Protein AF-A0A521VHA2-F1 (afdb_monomer_lite)

Sequence (120 aa):
MRRHTPRRAPLVAPHPVSRILVINDEPLVLREIVKGLNAAARSLDNPNGIGFAGVTTAKDALAAIESDGDIQCVLVDDKLYSLPARSRRNGAHGEGRRSPRLQMSALELVQRITRFRPEL

Structure (mmCIF, N/CA/C/O backbone):
data_AF-A0A521VHA2-F1
#
_entry.id   AF-A0A521VHA2-F1
#
loop_
_atom_site.group_PDB
_atom_site.id
_atom_site.type_symbol
_atom_site.label_atom_id
_atom_site.label_alt_id
_atom_site.label_comp_id
_atom_site.label_asym_id
_atom_site.label_entity_id
_atom_site.label_seq_id
_atom_site.pdbx_PDB_ins_code
_atom_site.Cartn_x
_atom_site.Cartn_y
_atom_site.Cartn_z
_atom_site.occupancy
_atom_site.B_iso_or_equiv
_atom_site.auth_seq_id
_atom_site.auth_comp_id
_atom_site.auth_asym_id
_atom_site.auth_atom_id
_atom_site.pdbx_PDB_model_num
ATOM 1 N N . MET A 1 1 ? 15.321 -22.901 -54.286 1.00 44.41 1 MET A N 1
ATOM 2 C CA . MET A 1 1 ? 14.267 -22.776 -53.252 1.00 44.41 1 MET A CA 1
ATOM 3 C C . MET A 1 1 ? 14.918 -22.501 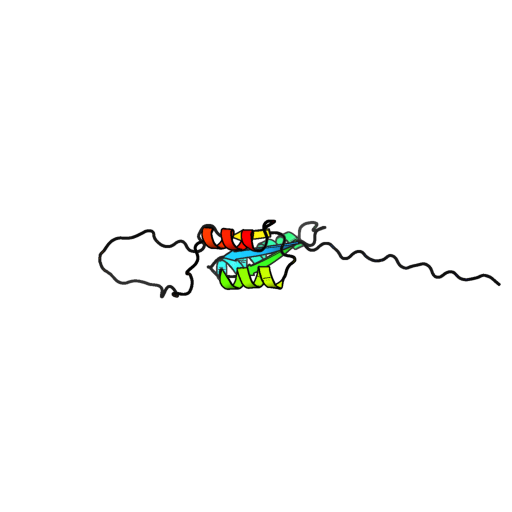-51.897 1.00 44.41 1 MET A C 1
ATOM 5 O O . MET A 1 1 ? 15.445 -23.426 -51.297 1.00 44.41 1 MET A O 1
ATOM 9 N N . ARG A 1 2 ? 14.968 -21.243 -51.433 1.00 49.53 2 ARG A N 1
ATOM 10 C CA . ARG A 1 2 ? 15.485 -20.900 -50.093 1.00 49.53 2 ARG A CA 1
ATOM 11 C C . ARG A 1 2 ? 14.295 -20.752 -49.145 1.00 49.53 2 ARG A C 1
ATOM 13 O O . ARG A 1 2 ? 13.451 -19.893 -49.369 1.00 49.53 2 ARG A O 1
ATOM 20 N N . ARG A 1 3 ? 14.193 -21.628 -48.141 1.00 54.91 3 ARG A N 1
ATOM 21 C CA . ARG A 1 3 ? 13.146 -21.548 -47.114 1.00 54.91 3 ARG A CA 1
ATOM 22 C C . ARG A 1 3 ? 13.466 -20.366 -46.203 1.00 54.91 3 ARG A C 1
ATOM 24 O O . ARG A 1 3 ? 14.485 -20.373 -45.521 1.00 54.91 3 ARG A O 1
ATOM 31 N N . HIS A 1 4 ? 12.616 -19.347 -46.245 1.00 53.25 4 HIS A N 1
ATOM 32 C CA . HIS A 1 4 ? 12.662 -18.207 -45.341 1.00 53.25 4 HIS A CA 1
ATOM 33 C C . HIS A 1 4 ? 12.125 -18.671 -43.981 1.00 53.25 4 HIS A C 1
ATOM 35 O O . HIS A 1 4 ? 10.927 -18.896 -43.828 1.00 53.25 4 HIS A O 1
ATOM 41 N N . THR A 1 5 ? 12.997 -18.878 -43.001 1.00 62.22 5 THR A N 1
ATOM 42 C CA . THR A 1 5 ? 12.582 -19.074 -41.608 1.00 62.22 5 THR A CA 1
ATOM 43 C C . THR A 1 5 ? 12.228 -17.705 -41.018 1.00 62.22 5 THR A C 1
ATOM 45 O O . THR A 1 5 ? 13.068 -16.802 -41.063 1.00 62.22 5 THR A O 1
ATOM 48 N N . PRO A 1 6 ? 11.013 -17.492 -40.482 1.00 61.66 6 PRO A N 1
ATOM 49 C CA . PRO A 1 6 ? 10.683 -16.237 -39.823 1.00 61.66 6 PRO A CA 1
ATOM 50 C C . PRO A 1 6 ? 11.459 -16.135 -38.504 1.00 61.66 6 PRO A C 1
ATOM 52 O O . PRO A 1 6 ? 11.439 -17.041 -37.669 1.00 61.66 6 PRO A O 1
ATOM 55 N N . ARG A 1 7 ? 12.175 -15.022 -38.332 1.00 61.22 7 ARG A N 1
ATOM 56 C CA . ARG A 1 7 ? 12.911 -14.681 -37.112 1.00 61.22 7 ARG A CA 1
ATOM 57 C C . ARG A 1 7 ? 11.883 -14.482 -35.992 1.00 61.22 7 ARG A C 1
ATOM 59 O O . ARG A 1 7 ? 11.092 -13.547 -36.060 1.00 61.22 7 ARG A O 1
ATOM 66 N N . ARG A 1 8 ? 11.855 -15.379 -34.996 1.00 59.66 8 ARG A N 1
ATOM 67 C CA . ARG A 1 8 ? 11.017 -15.224 -33.794 1.00 59.66 8 ARG A CA 1
ATOM 68 C C . ARG A 1 8 ? 11.336 -13.868 -33.160 1.00 59.66 8 ARG A C 1
ATOM 70 O O . ARG A 1 8 ? 12.484 -13.625 -32.793 1.00 59.66 8 ARG A O 1
ATOM 77 N N . ALA A 1 9 ? 10.335 -12.994 -33.076 1.00 65.06 9 ALA A N 1
ATOM 78 C CA . ALA A 1 9 ? 10.442 -11.762 -32.308 1.00 65.06 9 ALA A CA 1
ATOM 79 C C . ALA A 1 9 ? 10.743 -12.117 -30.838 1.00 65.06 9 ALA A C 1
ATOM 81 O O . ALA A 1 9 ? 10.199 -13.111 -30.343 1.00 65.06 9 ALA A O 1
ATOM 82 N N . PRO A 1 10 ? 11.617 -11.367 -30.145 1.00 61.94 10 PRO A N 1
ATOM 83 C CA . PRO A 1 10 ? 11.849 -11.594 -28.728 1.00 61.94 10 PRO A CA 1
ATOM 84 C C . PRO A 1 10 ? 10.537 -11.377 -27.969 1.00 61.94 10 PRO A C 1
ATOM 86 O O . PRO A 1 10 ? 9.858 -10.369 -28.163 1.00 61.94 10 PRO A O 1
ATOM 89 N N . LEU A 1 11 ? 10.172 -12.341 -27.123 1.00 61.19 11 LEU A N 1
ATOM 90 C CA . LEU A 1 11 ? 9.117 -12.160 -26.133 1.00 61.19 11 LEU A CA 1
ATOM 91 C C . LEU A 1 11 ? 9.619 -11.081 -25.170 1.00 61.19 11 LEU A C 1
ATOM 93 O O . LEU A 1 11 ? 10.544 -11.330 -24.401 1.00 61.19 11 LEU A O 1
ATOM 97 N N . VAL A 1 12 ? 9.073 -9.869 -25.266 1.00 63.00 12 VAL A N 1
ATOM 98 C CA . VAL A 1 12 ? 9.327 -8.819 -24.276 1.00 63.00 12 VAL A CA 1
ATOM 99 C C . VAL A 1 12 ? 8.764 -9.344 -22.961 1.00 63.00 12 VAL A C 1
ATOM 101 O O . VAL A 1 12 ? 7.549 -9.485 -22.826 1.00 63.00 12 VAL A O 1
ATOM 104 N N . ALA A 1 13 ? 9.642 -9.722 -22.030 1.00 62.88 13 ALA A N 1
ATOM 105 C CA . ALA A 1 13 ? 9.214 -10.088 -20.690 1.00 62.88 13 ALA A CA 1
ATOM 106 C C . ALA A 1 13 ? 8.472 -8.881 -20.090 1.00 62.88 13 ALA A C 1
ATOM 108 O O . ALA A 1 13 ? 8.950 -7.752 -20.248 1.00 62.88 13 ALA A O 1
ATOM 109 N N . PRO A 1 14 ? 7.298 -9.077 -19.465 1.00 66.81 14 PRO A N 1
ATOM 110 C CA . PRO A 1 14 ? 6.611 -7.983 -18.801 1.00 66.81 14 PRO A CA 1
ATOM 111 C C . PRO A 1 14 ? 7.563 -7.372 -17.775 1.00 66.81 14 PRO A C 1
ATOM 113 O O . PRO A 1 14 ? 8.234 -8.095 -17.036 1.00 66.81 14 PRO A O 1
ATOM 116 N N . HIS A 1 15 ? 7.657 -6.042 -17.774 1.00 70.00 15 HIS A N 1
ATOM 117 C CA . HIS A 1 15 ? 8.444 -5.346 -16.767 1.00 70.00 15 HIS A CA 1
ATOM 118 C C . HIS A 1 15 ? 7.900 -5.743 -15.390 1.00 70.00 15 HIS A C 1
ATOM 120 O O . HIS A 1 15 ? 6.676 -5.746 -15.218 1.00 70.00 15 HIS A O 1
ATOM 126 N N . PRO A 1 16 ? 8.765 -6.114 -14.433 1.00 78.25 16 PRO A N 1
ATOM 127 C CA . PRO A 1 16 ? 8.311 -6.388 -13.082 1.00 78.25 16 PRO A CA 1
ATOM 128 C C . PRO A 1 16 ? 7.611 -5.143 -12.530 1.00 78.25 16 PRO A C 1
ATOM 130 O O . PRO A 1 16 ? 8.020 -4.015 -12.805 1.00 78.25 16 PRO A O 1
ATOM 133 N N . VAL A 1 17 ? 6.518 -5.363 -11.800 1.00 82.38 17 VAL A N 1
ATOM 134 C CA . VAL A 1 17 ? 5.740 -4.305 -11.153 1.00 82.38 17 VAL A CA 1
ATOM 135 C C . VAL A 1 17 ? 5.653 -4.642 -9.677 1.00 82.38 17 VAL A C 1
ATOM 137 O O . VAL A 1 17 ? 5.094 -5.672 -9.309 1.00 82.38 17 VAL A O 1
ATOM 140 N N . SER A 1 18 ? 6.198 -3.769 -8.837 1.00 87.69 18 SER A N 1
ATOM 141 C CA . SER A 1 18 ? 6.082 -3.853 -7.385 1.00 87.69 18 SER A CA 1
ATOM 142 C C . SER A 1 18 ? 5.052 -2.840 -6.879 1.00 87.69 18 SER A C 1
ATOM 144 O O . SER A 1 18 ? 5.318 -1.642 -6.816 1.00 87.69 18 SER A O 1
ATOM 146 N N . ARG A 1 19 ? 3.860 -3.301 -6.512 1.00 90.94 19 ARG A N 1
ATOM 147 C CA . ARG A 1 19 ? 2.802 -2.503 -5.893 1.00 90.94 19 ARG A CA 1
ATOM 148 C C . ARG A 1 19 ? 2.947 -2.496 -4.378 1.00 90.94 19 ARG A C 1
ATOM 150 O O . ARG A 1 19 ? 2.933 -3.535 -3.717 1.00 90.94 19 ARG A O 1
ATOM 157 N N . ILE A 1 20 ? 3.037 -1.292 -3.832 1.00 93.25 20 ILE A N 1
ATOM 158 C CA . ILE A 1 20 ? 3.098 -1.036 -2.397 1.00 93.25 20 ILE A CA 1
ATOM 159 C C . ILE A 1 20 ? 1.821 -0.306 -1.985 1.00 93.25 20 ILE A C 1
ATOM 161 O O . ILE A 1 20 ? 1.466 0.729 -2.557 1.00 93.25 20 ILE A O 1
ATOM 165 N N . LEU A 1 21 ? 1.123 -0.841 -0.988 1.00 93.69 21 LEU A N 1
ATOM 166 C CA . LEU A 1 21 ? -0.098 -0.249 -0.449 1.00 93.69 21 LEU A C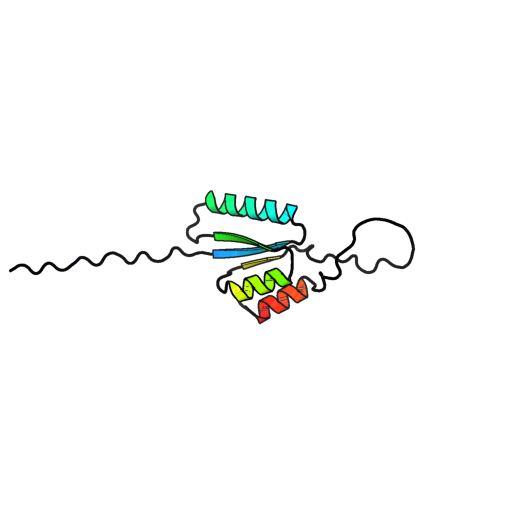A 1
ATOM 167 C C . LEU A 1 21 ? 0.223 0.596 0.784 1.00 93.69 21 LEU A C 1
ATOM 169 O O . LEU A 1 21 ? 0.875 0.116 1.701 1.00 93.69 21 LEU A O 1
ATOM 173 N N . VAL A 1 22 ? -0.258 1.835 0.833 1.00 93.12 22 VAL A N 1
ATOM 174 C CA . VAL A 1 22 ? -0.087 2.760 1.960 1.00 93.12 22 VAL A CA 1
ATOM 175 C C . VAL A 1 22 ? -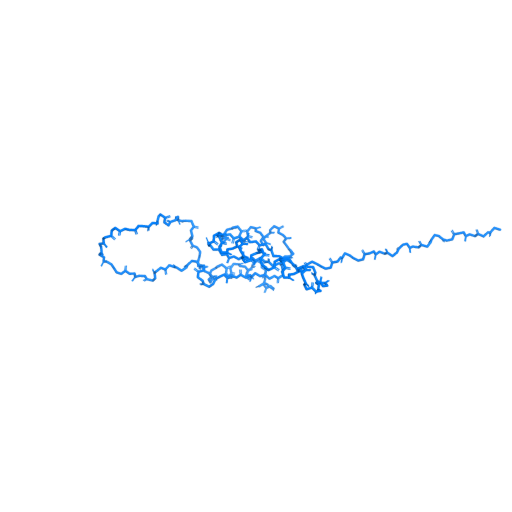1.425 2.951 2.665 1.00 93.12 22 VAL A C 1
ATOM 177 O O . VAL A 1 22 ? -2.413 3.321 2.030 1.00 93.12 22 VAL A O 1
ATOM 180 N N . ILE A 1 23 ? -1.453 2.724 3.975 1.00 90.44 23 ILE A N 1
ATOM 181 C CA . ILE A 1 23 ? -2.645 2.826 4.817 1.00 90.44 23 ILE A CA 1
ATOM 182 C C . ILE A 1 23 ? -2.463 3.980 5.800 1.00 90.44 23 ILE A C 1
ATOM 184 O O . ILE A 1 23 ? -1.614 3.917 6.689 1.00 90.44 23 ILE A O 1
ATOM 188 N N . ASN A 1 24 ? -3.273 5.026 5.643 1.00 88.56 24 ASN A N 1
ATOM 189 C CA . ASN A 1 24 ? -3.274 6.197 6.519 1.00 88.56 24 ASN A CA 1
ATOM 190 C C . ASN A 1 24 ? -4.686 6.805 6.565 1.00 88.56 24 ASN A C 1
ATOM 192 O O . ASN A 1 24 ? -5.285 7.032 5.515 1.00 88.56 24 ASN A O 1
ATOM 196 N N . ASP A 1 25 ? -5.231 7.052 7.756 1.00 84.50 25 ASP A N 1
ATOM 197 C CA . ASP A 1 25 ? -6.598 7.554 7.950 1.00 84.50 25 ASP A CA 1
ATOM 198 C C . ASP A 1 25 ? -6.750 9.064 7.702 1.00 84.50 25 ASP A C 1
ATOM 200 O O . ASP A 1 25 ? -7.874 9.550 7.538 1.00 84.50 25 ASP A O 1
ATOM 204 N N . GLU A 1 26 ? -5.646 9.803 7.584 1.00 87.88 26 GLU A N 1
ATOM 205 C CA . GLU A 1 26 ? -5.618 11.212 7.206 1.00 87.88 26 GLU A CA 1
ATOM 206 C C . GLU A 1 26 ? -5.503 11.380 5.673 1.00 87.88 26 GLU A C 1
ATOM 208 O O . GLU A 1 26 ? -4.424 11.241 5.087 1.00 87.88 26 GLU A O 1
ATOM 213 N N . PRO A 1 27 ? -6.588 11.756 4.965 1.00 86.56 27 PRO A N 1
ATOM 214 C CA . PRO A 1 27 ? -6.621 11.733 3.499 1.00 86.56 27 PRO A CA 1
ATOM 215 C C . PRO A 1 27 ? -5.663 12.735 2.839 1.00 86.56 27 PRO A C 1
ATOM 217 O O . PRO A 1 27 ? -5.169 12.484 1.739 1.00 86.56 27 PRO A O 1
ATOM 220 N N . LEU A 1 28 ? -5.398 13.876 3.485 1.00 90.75 28 LEU A N 1
ATOM 221 C CA . LEU A 1 28 ? -4.456 14.877 2.972 1.00 90.75 28 LEU A CA 1
ATOM 222 C C . LEU A 1 28 ? -3.011 14.386 3.083 1.00 90.75 28 LEU A C 1
ATOM 224 O O . LEU A 1 28 ? -2.251 14.509 2.123 1.00 90.75 28 LEU A O 1
ATOM 228 N N . VAL A 1 29 ? -2.662 13.780 4.219 1.00 89.25 29 VAL A N 1
ATOM 229 C CA . VAL A 1 29 ? -1.340 13.190 4.456 1.00 89.25 29 VAL A CA 1
ATOM 230 C C . VAL A 1 29 ? -1.108 12.036 3.487 1.00 89.25 29 VAL A C 1
ATOM 232 O O . VAL A 1 29 ? -0.107 12.028 2.772 1.00 89.25 29 VAL A O 1
ATOM 235 N N . LEU A 1 30 ? -2.077 11.124 3.368 1.00 91.50 30 LEU A N 1
ATOM 236 C CA . LEU A 1 30 ? -2.028 10.013 2.420 1.00 91.50 30 LEU A CA 1
ATOM 237 C C . LEU A 1 30 ? -1.780 10.495 0.986 1.00 91.50 30 LEU A C 1
ATOM 239 O O . LEU A 1 30 ? -0.940 9.940 0.277 1.00 91.50 30 LEU A O 1
ATOM 243 N N . ARG A 1 31 ? -2.492 11.543 0.553 1.00 92.88 31 ARG A N 1
ATOM 244 C CA . ARG A 1 31 ? -2.349 12.102 -0.794 1.00 92.88 31 ARG A CA 1
ATOM 245 C C . ARG A 1 31 ? -0.939 12.628 -1.049 1.00 92.88 31 ARG A C 1
ATOM 247 O O . ARG A 1 31 ? -0.380 12.336 -2.106 1.00 92.88 31 ARG A O 1
ATOM 254 N N . GLU A 1 32 ? -0.374 13.393 -0.119 1.00 94.62 32 GLU A N 1
ATOM 255 C CA . GLU A 1 32 ? 0.976 13.944 -0.279 1.00 94.62 32 GLU A CA 1
ATOM 256 C C . GLU A 1 32 ? 2.048 12.849 -0.221 1.00 94.62 32 GLU A C 1
ATOM 258 O O . GLU A 1 32 ? 2.960 12.855 -1.050 1.00 94.62 32 GLU A O 1
ATOM 263 N N . ILE A 1 33 ? 1.891 11.850 0.656 1.00 93.06 33 ILE A N 1
ATOM 264 C CA . ILE A 1 33 ? 2.776 10.679 0.719 1.00 93.06 33 ILE A CA 1
ATOM 265 C C . ILE A 1 33 ? 2.757 9.922 -0.612 1.00 93.06 33 ILE A C 1
ATOM 267 O O . ILE A 1 33 ? 3.801 9.740 -1.234 1.00 93.06 33 ILE A O 1
ATOM 271 N N . VAL A 1 34 ? 1.580 9.521 -1.098 1.00 94.94 34 VAL A N 1
ATOM 272 C CA . VAL A 1 34 ? 1.451 8.746 -2.344 1.00 94.94 34 VAL A CA 1
ATOM 273 C C . VAL A 1 34 ? 1.989 9.532 -3.538 1.00 94.94 34 VAL A C 1
ATOM 275 O O . VAL A 1 34 ? 2.651 8.966 -4.410 1.00 94.94 34 VAL A O 1
ATOM 278 N N . LYS A 1 35 ? 1.740 10.843 -3.590 1.00 94.88 35 LYS A N 1
ATOM 279 C CA . LYS A 1 35 ? 2.259 11.712 -4.650 1.00 94.88 35 LYS A CA 1
ATOM 280 C C . LYS A 1 35 ? 3.784 11.810 -4.600 1.00 94.88 35 LYS A C 1
ATOM 282 O O . LYS A 1 35 ? 4.422 11.651 -5.638 1.00 94.88 35 LYS A O 1
ATOM 287 N N . GLY A 1 36 ? 4.358 12.051 -3.422 1.00 94.88 36 GLY A N 1
ATOM 288 C CA . GLY A 1 36 ? 5.804 12.148 -3.225 1.00 94.88 36 GLY A CA 1
ATOM 289 C C . GLY A 1 36 ? 6.522 10.840 -3.548 1.00 94.88 36 GLY A C 1
ATOM 290 O O . GLY A 1 36 ? 7.493 10.844 -4.303 1.00 94.88 36 GLY A O 1
ATOM 291 N N . LEU A 1 37 ? 5.999 9.712 -3.064 1.00 94.31 37 LEU A N 1
ATOM 292 C CA . LEU A 1 37 ? 6.565 8.385 -3.308 1.00 94.31 37 LEU A CA 1
ATOM 293 C C . LEU A 1 37 ? 6.500 7.992 -4.787 1.00 94.31 37 LEU A C 1
ATOM 295 O O . LEU A 1 37 ? 7.496 7.538 -5.344 1.00 94.31 37 LEU A O 1
ATOM 299 N N . ASN A 1 38 ? 5.374 8.233 -5.464 1.00 93.62 38 ASN A N 1
ATOM 300 C CA . ASN A 1 38 ? 5.276 7.973 -6.902 1.00 93.62 38 ASN A CA 1
ATOM 301 C C . ASN A 1 38 ? 6.153 8.921 -7.735 1.00 93.62 38 ASN A C 1
ATOM 303 O O . ASN A 1 38 ? 6.658 8.518 -8.780 1.00 93.62 38 ASN A O 1
ATOM 307 N N . ALA A 1 39 ? 6.353 10.169 -7.302 1.00 94.06 39 ALA A N 1
ATOM 308 C CA . ALA A 1 39 ? 7.302 11.070 -7.952 1.00 94.06 39 ALA A CA 1
ATOM 309 C C . ALA A 1 39 ? 8.742 10.560 -7.792 1.00 94.06 39 ALA A C 1
ATOM 311 O O . ALA A 1 39 ? 9.472 10.489 -8.775 1.00 94.06 39 ALA A O 1
ATOM 312 N N . ALA A 1 40 ? 9.126 10.125 -6.589 1.00 91.19 40 ALA A N 1
ATOM 313 C CA . ALA A 1 40 ? 10.435 9.529 -6.335 1.00 91.19 40 ALA A CA 1
ATOM 314 C C . ALA A 1 40 ? 10.653 8.249 -7.159 1.00 91.19 40 ALA A C 1
ATOM 316 O O . ALA A 1 40 ? 11.688 8.109 -7.802 1.00 91.19 40 ALA A O 1
ATOM 317 N N . ALA A 1 41 ? 9.652 7.369 -7.231 1.00 90.31 41 ALA A N 1
ATOM 318 C CA . ALA A 1 41 ? 9.701 6.145 -8.031 1.00 90.31 41 ALA A CA 1
ATOM 319 C C . ALA A 1 41 ? 9.811 6.391 -9.546 1.00 90.31 41 ALA A C 1
ATOM 321 O O . ALA A 1 41 ? 10.196 5.488 -10.281 1.00 90.31 41 ALA A O 1
ATOM 322 N N . ARG A 1 42 ? 9.459 7.590 -10.029 1.00 88.62 42 ARG A N 1
ATOM 323 C CA . ARG A 1 42 ? 9.671 8.004 -11.428 1.00 88.62 42 ARG A CA 1
ATOM 324 C C . ARG A 1 42 ? 11.024 8.672 -11.650 1.00 88.62 42 ARG A C 1
ATOM 326 O O . ARG A 1 42 ? 11.548 8.610 -12.754 1.00 88.62 42 ARG A O 1
ATOM 333 N N . SER A 1 43 ? 11.542 9.353 -10.632 1.00 87.81 43 SER A N 1
ATOM 334 C CA . SER A 1 43 ? 12.827 10.055 -10.693 1.00 87.81 43 SER A CA 1
ATOM 335 C C . SER A 1 43 ? 14.023 9.124 -10.492 1.00 87.81 43 SER A C 1
ATOM 337 O O . SER A 1 43 ? 15.121 9.440 -10.940 1.00 87.81 43 SER A O 1
ATOM 339 N N . LEU A 1 44 ? 13.827 8.006 -9.793 1.00 85.50 44 LEU A N 1
ATOM 340 C CA . LEU A 1 44 ? 14.832 6.965 -9.607 1.00 85.50 44 LEU A CA 1
ATOM 341 C C . LEU A 1 44 ? 14.776 5.961 -10.760 1.00 85.50 44 LEU A C 1
ATOM 343 O O . LEU A 1 44 ? 13.709 5.721 -11.326 1.00 85.50 44 LEU A O 1
ATOM 347 N N . ASP A 1 45 ? 15.917 5.344 -11.070 1.00 84.44 45 ASP A N 1
ATOM 348 C CA . ASP A 1 45 ? 15.932 4.168 -11.936 1.00 84.44 45 ASP A CA 1
ATOM 349 C C . ASP A 1 45 ? 15.107 3.068 -11.253 1.00 84.44 45 ASP A C 1
ATOM 351 O O . ASP A 1 45 ? 15.436 2.620 -10.152 1.00 84.44 45 ASP A O 1
ATOM 355 N N . ASN A 1 46 ? 13.972 2.720 -11.859 1.00 83.81 46 ASN A N 1
ATOM 356 C CA . ASN A 1 46 ? 12.936 1.888 -11.258 1.00 83.81 46 ASN A CA 1
ATOM 357 C C . ASN A 1 46 ? 12.797 0.574 -12.036 1.00 83.81 46 ASN A C 1
ATOM 359 O O . ASN A 1 46 ? 11.777 0.344 -12.696 1.00 83.81 46 ASN A O 1
ATOM 363 N N . PRO A 1 47 ? 13.816 -0.304 -11.971 1.00 84.25 47 PRO A N 1
ATOM 364 C CA . PRO A 1 47 ? 13.838 -1.542 -12.741 1.00 84.25 47 PRO A CA 1
ATOM 365 C C . PRO A 1 47 ? 12.698 -2.490 -12.355 1.00 84.25 47 PRO A C 1
ATOM 367 O O . PRO A 1 47 ? 12.320 -3.328 -13.165 1.00 84.25 47 PRO A O 1
ATOM 370 N N . ASN A 1 48 ? 12.142 -2.332 -11.146 1.00 82.44 48 ASN A N 1
ATOM 371 C CA . ASN A 1 48 ? 11.083 -3.16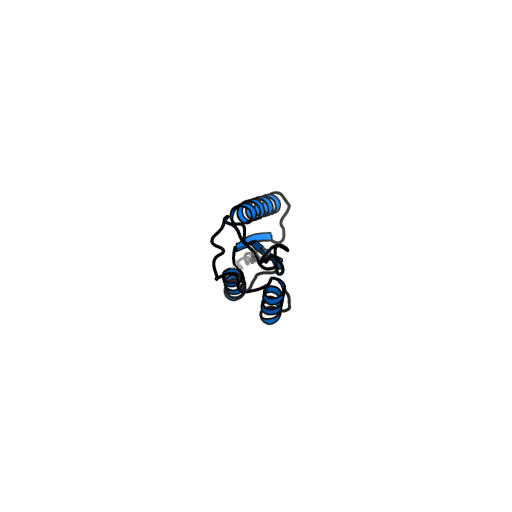7 -10.573 1.00 82.44 48 ASN A CA 1
ATOM 372 C C . ASN A 1 48 ? 9.675 -2.562 -10.696 1.00 82.44 48 ASN A C 1
ATOM 374 O O . ASN A 1 48 ? 8.734 -3.100 -10.115 1.00 82.44 48 ASN A O 1
ATOM 378 N N . GLY A 1 49 ? 9.519 -1.425 -11.382 1.00 86.69 49 GLY A N 1
ATOM 379 C CA . GLY A 1 49 ? 8.213 -0.794 -11.576 1.00 86.69 49 GLY A CA 1
ATOM 380 C C . GLY A 1 49 ? 7.477 -0.498 -10.265 1.00 86.69 49 GLY A C 1
ATOM 381 O O . GLY A 1 49 ? 6.270 -0.718 -10.179 1.00 86.69 49 GLY A O 1
ATOM 382 N N . ILE A 1 50 ? 8.201 -0.045 -9.236 1.00 90.81 50 ILE A N 1
ATOM 383 C CA . ILE A 1 50 ? 7.655 0.305 -7.923 1.00 90.81 50 ILE A CA 1
ATOM 384 C C . ILE A 1 50 ? 6.576 1.377 -8.088 1.00 90.81 50 ILE A C 1
ATOM 386 O O . ILE A 1 50 ? 6.830 2.435 -8.669 1.00 90.81 50 ILE A O 1
ATOM 390 N N . GLY A 1 51 ? 5.388 1.112 -7.554 1.00 91.38 51 GLY A N 1
ATOM 391 C CA . GLY A 1 51 ? 4.252 2.024 -7.551 1.00 91.38 51 GLY A CA 1
ATOM 392 C C . GLY A 1 51 ? 3.513 1.987 -6.220 1.00 91.38 51 GLY A C 1
ATOM 393 O O . GLY A 1 51 ? 3.437 0.949 -5.566 1.00 91.38 51 GLY A O 1
ATOM 394 N N . PHE A 1 52 ? 2.956 3.132 -5.830 1.00 93.94 52 PHE A N 1
ATOM 395 C CA . PHE A 1 52 ? 2.287 3.296 -4.542 1.00 93.94 52 PHE A CA 1
ATOM 396 C C . PHE A 1 52 ? 0.799 3.586 -4.728 1.00 93.94 52 PHE A C 1
ATOM 398 O O . PHE A 1 52 ? 0.433 4.504 -5.470 1.00 93.94 52 PHE A O 1
ATOM 405 N N . ALA A 1 53 ? -0.045 2.848 -4.010 1.00 93.56 53 ALA A N 1
ATOM 406 C CA . ALA A 1 53 ? -1.483 3.081 -3.900 1.00 93.56 53 ALA A CA 1
ATOM 407 C C . ALA A 1 53 ? -1.850 3.423 -2.452 1.00 93.56 53 ALA A C 1
ATOM 409 O O . ALA A 1 53 ? -1.228 2.916 -1.525 1.00 93.56 53 ALA A O 1
ATOM 410 N N . GLY A 1 54 ? -2.846 4.287 -2.249 1.00 92.06 54 GLY A N 1
ATOM 411 C CA . GLY A 1 54 ? -3.255 4.740 -0.920 1.00 92.06 54 GLY A CA 1
ATOM 412 C C . GLY A 1 54 ? -4.681 4.336 -0.568 1.00 92.06 54 GLY A C 1
ATOM 413 O O . GLY A 1 54 ? -5.580 4.491 -1.392 1.00 92.06 54 GLY A O 1
ATOM 414 N N . VAL A 1 55 ? -4.895 3.893 0.669 1.00 91.44 55 VAL A N 1
ATOM 415 C CA . VAL A 1 55 ? -6.214 3.599 1.250 1.00 91.44 55 VAL A CA 1
ATOM 416 C C . VAL A 1 55 ? -6.345 4.233 2.632 1.00 91.44 55 VAL A C 1
ATOM 418 O O . VAL A 1 55 ? -5.379 4.316 3.388 1.00 91.44 55 VAL A O 1
ATOM 421 N N . THR A 1 56 ? -7.554 4.680 2.973 1.00 87.44 56 THR A N 1
ATOM 422 C CA . THR A 1 56 ? -7.815 5.387 4.238 1.00 87.44 56 THR A CA 1
ATOM 423 C C . THR A 1 56 ? -8.415 4.513 5.329 1.00 87.44 56 THR A C 1
ATOM 425 O O . THR A 1 56 ? -8.515 4.937 6.478 1.00 87.44 56 THR A O 1
ATOM 428 N N . THR A 1 57 ? -8.835 3.290 5.001 1.00 83.25 57 THR A N 1
ATOM 429 C CA . THR A 1 57 ? -9.489 2.395 5.958 1.00 83.25 57 THR A CA 1
ATOM 430 C C . THR A 1 57 ? -8.934 0.978 5.882 1.00 83.25 57 THR A C 1
ATOM 432 O O . THR A 1 57 ? -8.512 0.509 4.827 1.00 83.25 57 THR A O 1
ATOM 435 N N . ALA A 1 58 ? -8.995 0.254 7.005 1.00 83.12 58 ALA A N 1
ATOM 436 C CA . ALA A 1 58 ? -8.629 -1.164 7.064 1.00 83.12 58 ALA A CA 1
ATOM 437 C C . ALA A 1 58 ? -9.504 -2.019 6.144 1.00 83.12 58 ALA A C 1
ATOM 439 O O . ALA A 1 58 ? -9.031 -3.001 5.584 1.00 83.12 58 ALA A O 1
ATOM 440 N N . LYS A 1 59 ? -10.783 -1.661 5.982 1.00 85.00 59 LYS A N 1
ATOM 441 C CA . LYS A 1 59 ? -11.692 -2.410 5.114 1.00 85.00 59 LYS A CA 1
ATOM 442 C C . LYS A 1 59 ? -11.262 -2.297 3.654 1.00 85.00 59 LYS A C 1
ATOM 444 O O . LYS A 1 59 ? -11.199 -3.314 2.971 1.00 85.00 59 LYS A O 1
ATOM 449 N N . ASP A 1 60 ? -10.943 -1.086 3.210 1.00 87.06 60 ASP A N 1
ATOM 450 C CA . ASP A 1 60 ? -10.485 -0.849 1.841 1.00 87.06 60 ASP A CA 1
ATOM 451 C C . ASP A 1 60 ? -9.111 -1.482 1.611 1.00 87.06 60 ASP A C 1
ATOM 453 O O . ASP A 1 60 ? -8.867 -2.034 0.546 1.00 87.06 60 ASP A O 1
ATOM 457 N N . ALA A 1 61 ? -8.245 -1.483 2.629 1.00 88.38 61 ALA A N 1
ATOM 458 C CA . ALA A 1 61 ? -6.962 -2.172 2.569 1.00 88.38 61 ALA A CA 1
ATOM 459 C C . ALA A 1 61 ? -7.113 -3.684 2.383 1.00 88.38 61 ALA A C 1
ATOM 461 O O . ALA A 1 61 ? -6.495 -4.255 1.491 1.00 88.38 61 ALA A O 1
ATOM 462 N N . LEU A 1 62 ? -7.957 -4.330 3.191 1.00 88.12 62 LEU A N 1
ATOM 463 C CA . LEU A 1 62 ? -8.214 -5.765 3.070 1.00 88.12 62 LEU A CA 1
ATOM 464 C C . LEU A 1 62 ? -8.832 -6.103 1.709 1.00 88.12 62 LEU A C 1
ATOM 466 O O . LEU A 1 62 ? -8.391 -7.052 1.071 1.00 88.12 62 LEU A O 1
ATOM 470 N N . ALA A 1 63 ? -9.782 -5.292 1.234 1.00 88.19 63 ALA A N 1
ATOM 471 C CA . ALA A 1 63 ? -10.374 -5.464 -0.091 1.00 88.19 63 ALA A CA 1
ATOM 472 C C . ALA A 1 63 ? -9.343 -5.283 -1.221 1.00 88.19 63 ALA A C 1
ATOM 474 O O . ALA A 1 63 ? -9.364 -6.031 -2.194 1.00 88.19 63 ALA A O 1
ATOM 475 N N . ALA A 1 64 ? -8.424 -4.321 -1.093 1.00 87.81 64 ALA A N 1
ATOM 476 C CA . ALA A 1 64 ? -7.352 -4.108 -2.061 1.00 87.81 64 ALA A CA 1
ATOM 477 C C . ALA A 1 64 ? -6.365 -5.285 -2.088 1.00 87.81 64 ALA A C 1
ATOM 479 O O . ALA A 1 64 ? -5.999 -5.745 -3.165 1.00 87.81 64 ALA A O 1
ATOM 480 N N . ILE A 1 65 ? -5.979 -5.807 -0.920 1.00 88.62 65 ILE A N 1
ATOM 481 C CA . ILE A 1 65 ? -5.084 -6.970 -0.799 1.00 88.62 65 ILE A CA 1
ATOM 482 C C . ILE A 1 65 ? -5.731 -8.228 -1.381 1.00 88.62 65 ILE A C 1
ATOM 484 O O . ILE A 1 65 ? -5.072 -8.980 -2.097 1.00 88.62 65 ILE A O 1
ATOM 488 N N . GLU A 1 66 ? -7.018 -8.438 -1.112 1.00 87.56 66 GLU A N 1
ATOM 489 C CA . GLU A 1 66 ? -7.777 -9.571 -1.642 1.00 87.56 66 GLU A CA 1
ATOM 490 C C . GLU A 1 66 ? -7.979 -9.473 -3.163 1.00 87.56 66 GLU A C 1
ATOM 492 O O . GLU A 1 66 ? -7.866 -10.479 -3.860 1.00 87.56 66 GLU A O 1
ATOM 497 N N . SER A 1 67 ? -8.245 -8.272 -3.691 1.00 85.62 67 SER A N 1
ATOM 498 C CA . SER A 1 67 ? -8.564 -8.071 -5.110 1.00 85.62 67 SER A CA 1
ATOM 499 C C . SER A 1 67 ? -7.351 -7.948 -6.032 1.00 85.62 67 SER A C 1
ATOM 501 O O . SER A 1 67 ? -7.466 -8.339 -7.192 1.00 85.62 67 SER A O 1
ATOM 503 N N . ASP A 1 68 ? -6.248 -7.332 -5.598 1.00 81.69 68 ASP A N 1
ATOM 504 C CA . ASP A 1 68 ? -5.073 -7.121 -6.458 1.00 81.69 68 ASP A CA 1
ATOM 505 C C . ASP A 1 68 ? -4.271 -8.421 -6.591 1.00 81.69 68 ASP A C 1
ATOM 507 O O . ASP A 1 68 ? -3.905 -8.820 -7.694 1.00 81.69 68 ASP A O 1
ATOM 511 N N . GLY A 1 69 ? -4.043 -9.122 -5.475 1.00 73.88 69 GLY A N 1
ATOM 512 C CA . GLY A 1 69 ? -3.302 -10.384 -5.458 1.00 73.88 69 GLY A CA 1
ATOM 513 C C . GLY A 1 69 ? -1.797 -10.259 -5.752 1.00 73.88 69 GLY A C 1
ATOM 514 O O . GLY A 1 69 ? -1.069 -11.219 -5.510 1.00 73.88 69 GLY A O 1
ATOM 515 N N . ASP A 1 70 ? -1.311 -9.095 -6.178 1.00 83.56 70 ASP A N 1
ATOM 516 C CA . ASP A 1 70 ? 0.086 -8.835 -6.553 1.00 83.56 70 ASP A CA 1
ATOM 517 C C . ASP A 1 70 ? 0.678 -7.644 -5.779 1.00 83.56 70 ASP A C 1
ATOM 519 O O . ASP A 1 70 ? 1.590 -6.963 -6.244 1.00 83.56 70 ASP A O 1
ATOM 523 N N . ILE A 1 71 ? 0.172 -7.382 -4.573 1.00 89.94 71 ILE A N 1
ATOM 524 C CA . ILE A 1 71 ? 0.797 -6.445 -3.632 1.00 89.94 71 ILE A CA 1
ATOM 525 C C . ILE A 1 71 ? 2.026 -7.127 -3.027 1.00 89.94 71 ILE A C 1
ATOM 527 O O . ILE A 1 71 ? 1.931 -8.273 -2.595 1.00 89.94 71 ILE A O 1
ATOM 531 N N . GLN A 1 72 ? 3.168 -6.434 -2.990 1.00 90.19 72 GLN A N 1
ATOM 532 C CA . GLN A 1 72 ? 4.426 -6.952 -2.424 1.00 90.19 72 GLN A CA 1
ATOM 533 C C . GLN A 1 72 ? 4.742 -6.374 -1.045 1.00 90.19 72 GLN A C 1
ATOM 535 O O . GLN A 1 72 ? 5.585 -6.917 -0.339 1.00 90.19 72 GLN A O 1
ATOM 540 N N . CYS A 1 73 ? 4.127 -5.253 -0.669 1.00 89.81 73 CYS A N 1
ATOM 541 C CA . CYS A 1 73 ? 4.362 -4.628 0.628 1.00 89.81 73 CYS A CA 1
ATOM 542 C C . CYS A 1 73 ? 3.169 -3.767 1.050 1.00 89.81 73 CYS A C 1
ATOM 544 O O . CYS A 1 73 ? 2.522 -3.122 0.219 1.00 89.81 73 CYS A O 1
ATOM 546 N N . VAL A 1 74 ? 2.914 -3.725 2.357 1.00 90.69 74 VAL A N 1
ATOM 547 C CA . VAL A 1 74 ? 1.931 -2.840 2.980 1.00 90.69 74 VAL A CA 1
ATOM 548 C C . VAL A 1 74 ? 2.639 -1.929 3.984 1.00 90.69 74 VAL A C 1
ATOM 550 O O . VAL A 1 74 ? 3.299 -2.396 4.908 1.00 90.69 74 VAL A O 1
ATOM 553 N N . LEU A 1 75 ? 2.484 -0.618 3.818 1.00 89.81 75 LEU A N 1
ATOM 554 C CA . LEU A 1 75 ? 2.938 0.412 4.746 1.00 89.81 75 LEU A CA 1
ATOM 555 C C . LEU A 1 75 ? 1.749 0.887 5.578 1.00 89.81 75 LEU A C 1
ATOM 557 O O . LEU A 1 75 ? 0.773 1.402 5.033 1.00 89.81 75 LEU A O 1
ATOM 561 N N . VAL A 1 76 ? 1.833 0.720 6.894 1.00 87.75 76 VAL A N 1
ATOM 562 C CA . VAL A 1 76 ? 0.769 1.083 7.836 1.00 87.75 76 VAL A CA 1
ATOM 563 C C . VAL A 1 76 ? 1.265 2.219 8.717 1.00 87.75 76 VAL A C 1
ATOM 565 O O . VAL A 1 76 ? 2.312 2.082 9.346 1.00 87.75 76 VAL A O 1
ATOM 568 N N . ASP A 1 77 ? 0.530 3.329 8.756 1.00 83.50 77 ASP A N 1
ATOM 569 C CA . ASP A 1 77 ? 0.826 4.416 9.690 1.00 83.50 77 ASP A CA 1
ATOM 570 C C . ASP A 1 77 ? 0.687 3.936 11.145 1.00 83.50 77 ASP A C 1
ATOM 572 O O . ASP A 1 77 ? -0.267 3.239 11.492 1.00 83.50 77 ASP A O 1
ATOM 576 N N . ASP A 1 78 ? 1.629 4.293 12.015 1.00 76.50 78 ASP A N 1
ATOM 577 C CA . ASP A 1 78 ? 1.644 3.833 13.412 1.00 76.50 78 ASP A CA 1
ATOM 578 C C . ASP A 1 78 ? 0.538 4.493 14.248 1.00 76.50 78 ASP A C 1
ATOM 580 O O . ASP A 1 78 ? 0.056 3.927 15.234 1.00 76.50 78 ASP A O 1
ATOM 584 N N . LYS A 1 79 ? 0.092 5.676 13.814 1.00 73.44 79 LYS A N 1
ATOM 585 C CA . LYS A 1 79 ? -1.048 6.405 14.376 1.00 73.44 79 LYS A CA 1
ATOM 586 C C . LYS A 1 79 ? -2.389 5.968 13.817 1.00 73.44 79 LYS A C 1
ATOM 588 O O . LYS A 1 79 ? -3.412 6.440 14.329 1.00 73.44 79 LYS A O 1
ATOM 593 N N . LEU A 1 80 ? -2.398 5.055 12.844 1.00 69.56 80 LEU A N 1
ATOM 594 C CA . LEU A 1 80 ? -3.618 4.467 12.322 1.00 69.56 80 LEU A CA 1
ATOM 595 C C . LEU A 1 80 ? -4.396 3.860 13.495 1.00 69.56 80 LEU A C 1
ATOM 597 O O . LEU A 1 80 ? -3.934 2.930 14.159 1.00 69.56 80 LEU A O 1
ATOM 601 N N . TYR A 1 81 ? -5.581 4.408 13.767 1.00 62.66 81 TYR A N 1
ATOM 602 C CA . TYR A 1 81 ? -6.415 4.028 14.913 1.00 62.66 81 TYR A CA 1
ATOM 603 C C . TYR A 1 81 ? -5.863 4.394 16.294 1.00 62.66 81 TYR A C 1
ATOM 605 O O . TYR A 1 81 ? -6.203 3.719 17.270 1.00 62.66 81 TYR A O 1
ATOM 613 N N . SER A 1 82 ? -5.066 5.458 16.424 1.00 51.66 82 SER A N 1
ATOM 614 C CA . SER A 1 82 ? -4.702 6.034 17.724 1.00 51.66 82 SER A CA 1
ATOM 615 C C . SER A 1 82 ? -5.959 6.492 18.488 1.00 51.66 82 SER A C 1
ATOM 617 O O . SER A 1 82 ? -6.396 7.642 18.482 1.00 51.66 82 SER A O 1
ATOM 619 N N . LEU A 1 83 ? -6.590 5.538 19.172 1.00 47.62 83 LEU A N 1
ATOM 620 C CA . LEU A 1 83 ? -7.586 5.796 20.190 1.00 47.62 83 LEU A CA 1
ATOM 621 C C . LEU A 1 83 ? -6.866 6.483 21.354 1.00 47.62 83 LEU A C 1
ATOM 623 O O . LEU A 1 83 ? -5.824 5.992 21.797 1.00 47.62 83 LEU A O 1
ATOM 627 N N . PRO A 1 84 ? -7.423 7.565 21.924 1.00 39.69 84 PRO A N 1
ATOM 628 C CA . PRO A 1 84 ? -6.992 7.997 23.236 1.00 39.69 84 PRO A CA 1
ATOM 629 C C . PRO A 1 84 ? -7.271 6.840 24.195 1.00 39.69 84 PRO A C 1
ATOM 631 O O . PRO A 1 84 ? -8.422 6.465 24.437 1.00 39.69 84 PRO A O 1
ATOM 634 N N . ALA A 1 85 ? -6.199 6.255 24.722 1.00 38.47 85 ALA A N 1
ATOM 635 C CA . ALA A 1 85 ? -6.262 5.365 25.860 1.00 38.47 85 ALA A CA 1
ATOM 636 C C . ALA A 1 85 ? -7.100 6.049 26.945 1.00 38.47 85 ALA A C 1
ATOM 638 O O . ALA A 1 85 ? -6.712 7.103 27.435 1.00 38.47 85 ALA A O 1
ATOM 639 N N . ARG A 1 86 ? -8.260 5.469 27.281 1.00 38.28 86 ARG A N 1
ATOM 640 C CA . ARG A 1 86 ? -8.986 5.667 28.547 1.00 38.28 86 ARG A CA 1
ATOM 641 C C . ARG A 1 86 ? -8.726 7.026 29.229 1.00 38.28 86 ARG A C 1
ATOM 643 O O . ARG A 1 86 ? -8.165 7.054 30.325 1.00 38.28 86 ARG A O 1
ATOM 650 N N . SER A 1 87 ? -9.160 8.145 28.644 1.00 38.78 87 SER A N 1
ATOM 651 C CA . SER A 1 87 ? -9.287 9.357 29.456 1.00 38.78 87 SER A CA 1
ATOM 652 C C . SER A 1 87 ? -10.582 9.254 30.250 1.00 38.78 87 SER A C 1
ATOM 654 O O . SER A 1 87 ? -11.680 9.096 29.716 1.00 38.78 87 SER A O 1
ATOM 656 N N . ARG A 1 88 ? -10.390 9.196 31.561 1.00 41.44 88 ARG A N 1
ATOM 657 C CA . ARG A 1 88 ? -11.391 9.056 32.608 1.00 41.44 88 ARG A CA 1
ATOM 658 C C . ARG A 1 88 ? -12.460 10.148 32.489 1.00 41.44 88 ARG A C 1
ATOM 660 O O . ARG A 1 88 ? -12.154 11.276 32.137 1.00 41.44 88 ARG A O 1
ATOM 667 N N . ARG A 1 89 ? -13.690 9.779 32.867 1.00 49.09 89 ARG A N 1
ATOM 668 C CA . ARG A 1 89 ? -14.704 10.614 33.539 1.00 49.09 89 ARG A CA 1
ATOM 669 C C . ARG A 1 89 ? -14.354 12.111 33.639 1.00 49.09 89 ARG A C 1
ATOM 671 O O . ARG A 1 89 ? -13.540 12.468 34.484 1.00 49.09 89 ARG A O 1
ATOM 678 N N . ASN A 1 90 ? -15.049 12.931 32.846 1.00 38.78 90 ASN A N 1
ATOM 679 C CA . ASN A 1 90 ? -15.685 14.212 33.208 1.00 38.78 90 ASN A CA 1
ATOM 680 C C . ASN A 1 90 ? -15.564 15.251 32.085 1.00 38.78 90 ASN A C 1
ATOM 682 O O . ASN A 1 90 ? -14.480 15.751 31.834 1.00 38.78 90 ASN A O 1
ATOM 686 N N . GLY A 1 91 ? -16.722 15.635 31.534 1.00 44.59 91 GLY A N 1
ATOM 687 C CA . GLY A 1 91 ? -17.024 17.007 31.115 1.00 44.59 91 GLY A CA 1
ATOM 688 C C . GLY A 1 91 ? -16.372 17.575 29.845 1.00 44.59 91 GLY A C 1
ATOM 689 O O . GLY A 1 91 ? -15.205 17.366 29.563 1.00 44.59 91 GLY A O 1
ATOM 690 N N . ALA A 1 92 ? -17.166 18.424 29.187 1.00 40.19 92 ALA A N 1
ATOM 691 C CA . ALA A 1 92 ? -16.787 19.504 28.272 1.00 40.19 92 ALA A CA 1
ATOM 692 C C . ALA A 1 92 ? -16.509 19.172 26.788 1.00 40.19 92 ALA A C 1
ATOM 694 O O . ALA A 1 92 ? -15.500 18.595 26.408 1.00 40.19 92 ALA A O 1
ATOM 695 N N . HIS A 1 93 ? -17.472 19.616 25.970 1.00 43.03 93 HIS A N 1
ATOM 696 C CA . HIS A 1 93 ? -17.348 20.284 24.670 1.00 43.03 93 HIS A CA 1
ATOM 697 C C . HIS A 1 93 ? -16.034 20.162 23.882 1.00 43.03 93 HIS A C 1
ATOM 699 O O . HIS A 1 93 ? -15.008 20.686 24.298 1.00 43.03 93 HIS A O 1
ATOM 705 N N . GLY A 1 94 ? -16.146 19.678 22.641 1.00 40.47 94 GLY A N 1
ATOM 706 C CA . GLY A 1 94 ? -15.196 20.018 21.581 1.00 40.47 94 GLY A CA 1
ATOM 707 C C . GLY A 1 94 ? -14.891 18.877 20.618 1.00 40.47 94 GLY A C 1
ATOM 708 O O . GLY A 1 94 ? -14.232 17.919 20.985 1.00 40.47 94 GLY A O 1
ATOM 709 N N . GLU A 1 95 ? -15.345 19.062 19.379 1.00 39.84 95 GLU A N 1
ATOM 710 C CA . GLU A 1 95 ? -14.700 18.613 18.137 1.00 39.84 95 GLU A CA 1
ATOM 711 C C . GLU A 1 95 ? -14.689 17.122 17.745 1.00 39.84 95 GLU A C 1
ATOM 713 O O . GLU A 1 95 ? -14.212 16.225 18.431 1.00 39.84 95 GLU A O 1
ATOM 718 N N . GLY A 1 96 ? -15.162 16.898 16.513 1.00 40.03 96 GLY A N 1
ATOM 719 C CA . GLY A 1 96 ? -14.890 15.701 15.727 1.00 40.03 96 GLY A CA 1
ATOM 720 C C . GLY A 1 96 ? -15.840 14.538 15.990 1.00 40.03 96 GLY A C 1
ATOM 721 O O . GLY A 1 96 ? -15.572 13.669 16.814 1.00 40.03 96 GLY A O 1
ATOM 722 N N . ARG A 1 97 ? -16.920 14.445 15.201 1.00 43.72 97 ARG A N 1
ATOM 723 C CA . ARG A 1 97 ? -17.669 13.190 15.003 1.00 43.72 97 ARG A CA 1
ATOM 724 C C . ARG A 1 97 ? -16.703 12.112 14.492 1.00 43.72 97 ARG A C 1
ATOM 726 O O . ARG A 1 97 ? -16.510 11.962 13.289 1.00 43.72 97 ARG A O 1
ATOM 733 N N . ARG A 1 98 ? -16.091 11.357 15.403 1.00 50.25 98 ARG A N 1
ATOM 734 C CA . ARG A 1 98 ? -15.322 10.158 15.066 1.00 50.25 98 ARG A CA 1
ATOM 735 C C . ARG A 1 98 ? -16.309 9.096 14.600 1.00 50.25 98 ARG A C 1
ATOM 737 O O . ARG A 1 98 ? -17.194 8.679 15.345 1.00 50.25 98 ARG A O 1
ATOM 744 N N . SER A 1 99 ? -16.205 8.737 13.325 1.00 42.72 99 SER A N 1
ATOM 745 C CA . SER A 1 99 ? -17.088 7.761 12.694 1.00 42.72 99 SER A CA 1
ATOM 746 C C . SER A 1 99 ? -16.945 6.400 13.399 1.00 42.72 99 SER A C 1
ATOM 748 O O . SER A 1 99 ? -15.819 5.925 13.524 1.00 42.72 99 SER A O 1
ATOM 750 N N . PRO A 1 100 ? -18.040 5.708 13.775 1.00 45.84 100 PRO A N 1
ATOM 751 C CA . PRO A 1 100 ? -18.019 4.390 14.440 1.00 45.84 100 PRO A CA 1
ATOM 752 C C . PRO A 1 100 ? -17.432 3.237 13.594 1.00 45.84 100 PRO A C 1
ATOM 754 O O . PRO A 1 100 ? -17.599 2.066 13.930 1.00 45.84 100 PRO A O 1
ATOM 757 N N . ARG A 1 101 ? -16.818 3.563 12.450 1.00 47.31 101 ARG A N 1
ATOM 758 C CA . ARG A 1 101 ? -16.373 2.653 11.388 1.00 47.31 101 ARG A CA 1
ATOM 759 C C . ARG A 1 101 ? -14.900 2.244 11.509 1.00 47.31 101 ARG A C 1
ATOM 761 O O . ARG A 1 101 ? -14.487 1.317 10.825 1.00 47.31 101 ARG A O 1
ATOM 768 N N . LEU A 1 102 ? -14.131 2.894 12.382 1.00 54.41 102 LEU A N 1
ATOM 769 C CA . LEU A 1 102 ? -12.750 2.533 12.708 1.00 54.41 102 LEU A CA 1
ATOM 770 C C . LEU A 1 102 ? -12.749 1.539 13.887 1.00 54.41 102 LEU A C 1
ATOM 772 O O . LEU A 1 102 ? -12.482 1.920 15.021 1.00 54.41 102 LEU A O 1
ATOM 776 N N . GLN A 1 103 ? -13.152 0.287 13.651 1.00 60.84 103 GLN A N 1
ATOM 777 C CA . GLN A 1 103 ? -13.239 -0.730 14.718 1.00 60.84 103 GLN A CA 1
ATOM 778 C C . GLN A 1 103 ? -12.010 -1.639 14.833 1.00 60.84 103 GLN A C 1
ATOM 780 O O . GLN A 1 103 ? -11.967 -2.458 15.742 1.00 60.84 103 GLN A O 1
ATOM 785 N N . MET A 1 104 ? -11.026 -1.516 13.942 1.00 67.56 104 MET A N 1
ATOM 786 C CA . MET A 1 104 ? -9.888 -2.434 13.887 1.00 67.56 104 MET A CA 1
ATOM 787 C C . MET A 1 104 ? -8.618 -1.731 14.332 1.00 67.56 104 MET A C 1
ATOM 789 O O . MET A 1 104 ? -8.301 -0.684 13.790 1.00 67.56 104 MET A O 1
ATOM 793 N N . SER A 1 105 ? -7.886 -2.295 15.290 1.00 72.75 105 SER A N 1
ATOM 794 C CA . SER A 1 105 ? -6.556 -1.778 15.647 1.00 72.75 105 SER A CA 1
ATOM 795 C C . SER A 1 105 ? -5.522 -2.079 14.551 1.00 72.75 105 SER A C 1
ATOM 797 O O . SER A 1 105 ? -5.698 -3.025 13.783 1.00 72.75 105 SER A O 1
ATOM 799 N N . ALA A 1 106 ? -4.409 -1.335 14.504 1.00 73.31 106 ALA A N 1
ATOM 800 C CA . ALA A 1 106 ? -3.306 -1.621 13.577 1.00 73.31 106 ALA A CA 1
ATOM 801 C C . ALA A 1 106 ? -2.759 -3.055 13.740 1.00 73.31 106 ALA A C 1
ATOM 803 O O . ALA A 1 106 ? -2.503 -3.737 12.752 1.00 73.31 106 ALA A O 1
ATOM 804 N N . LEU A 1 107 ? -2.665 -3.556 14.978 1.00 80.00 107 LEU A N 1
ATOM 805 C CA . LEU A 1 107 ? -2.236 -4.932 15.254 1.00 80.00 107 LEU A CA 1
ATOM 806 C C . LEU A 1 107 ? -3.207 -5.971 14.675 1.00 80.00 107 LEU A C 1
ATOM 808 O O . LEU A 1 107 ? -2.782 -6.952 14.070 1.00 80.00 107 LEU A O 1
ATOM 812 N N . GLU A 1 108 ? -4.509 -5.759 14.852 1.00 81.56 108 GLU A N 1
ATOM 813 C CA . GLU A 1 108 ? -5.538 -6.653 14.312 1.00 81.56 108 GLU A CA 1
ATOM 814 C C . GLU A 1 108 ? -5.566 -6.620 12.773 1.00 81.56 108 GLU A C 1
ATOM 816 O O . GLU A 1 108 ? -5.761 -7.656 12.133 1.00 81.56 108 GLU A O 1
ATOM 821 N N . LEU A 1 109 ? -5.302 -5.453 12.174 1.00 82.81 109 LEU A N 1
ATOM 822 C CA . LEU A 1 109 ? -5.125 -5.313 10.731 1.00 82.81 109 LEU A CA 1
ATOM 823 C C . LEU A 1 109 ? -3.938 -6.150 10.237 1.00 82.81 109 LEU A C 1
ATOM 825 O O . LEU A 1 109 ? -4.121 -6.952 9.324 1.00 82.81 109 LEU A O 1
ATOM 829 N N . VAL A 1 110 ? -2.764 -6.035 10.867 1.00 84.62 110 VAL A N 1
ATOM 830 C CA . VAL A 1 110 ? -1.579 -6.841 10.516 1.00 84.62 110 VAL A CA 1
ATOM 831 C C . VAL A 1 110 ? -1.879 -8.334 10.643 1.00 84.62 110 VAL A C 1
ATOM 833 O O . VAL A 1 110 ? -1.649 -9.081 9.701 1.00 84.62 110 VAL A O 1
ATOM 836 N N . GLN A 1 111 ? -2.487 -8.773 11.750 1.00 86.56 111 GLN A N 1
ATOM 837 C CA . GLN A 1 111 ? -2.853 -10.183 11.946 1.00 86.56 111 GLN A CA 1
ATOM 838 C C . GLN A 1 111 ? -3.762 -10.720 10.837 1.00 86.56 111 GLN A C 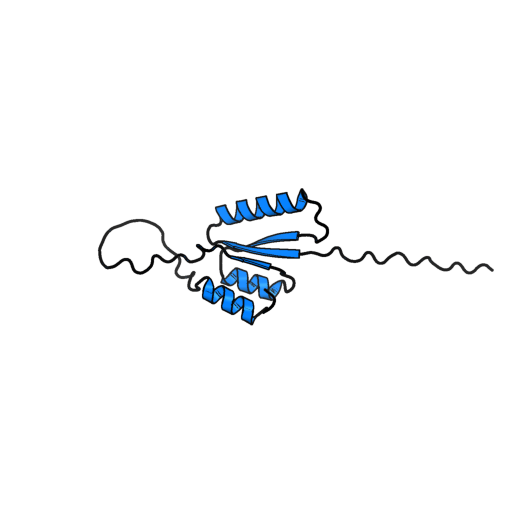1
ATOM 840 O O . GLN A 1 111 ? -3.614 -11.869 10.415 1.00 86.56 111 GLN A O 1
ATOM 845 N N . ARG A 1 112 ? -4.711 -9.908 10.355 1.00 86.62 112 ARG A N 1
ATOM 846 C CA . ARG A 1 112 ? -5.552 -10.287 9.217 1.00 86.62 112 ARG A CA 1
ATOM 847 C C . ARG A 1 112 ? -4.756 -10.350 7.926 1.00 86.62 112 ARG A C 1
ATOM 849 O O . ARG A 1 112 ? -4.892 -11.346 7.225 1.00 86.62 112 ARG A O 1
ATOM 856 N N . ILE A 1 113 ? -3.932 -9.346 7.634 1.00 86.88 113 ILE A N 1
ATOM 857 C CA . ILE A 1 113 ? -3.085 -9.326 6.434 1.00 86.88 113 ILE A CA 1
ATOM 858 C C . ILE A 1 113 ? -2.201 -10.574 6.400 1.00 86.88 113 ILE A C 1
ATOM 860 O O . ILE A 1 113 ? -2.309 -11.343 5.452 1.00 86.88 113 ILE A O 1
ATOM 864 N N . THR A 1 114 ? -1.460 -10.861 7.472 1.00 87.38 114 THR A N 1
ATOM 865 C CA . THR A 1 114 ? -0.593 -12.045 7.576 1.00 87.38 114 THR A CA 1
ATOM 866 C C . THR A 1 114 ? -1.373 -13.358 7.439 1.00 87.38 114 THR A C 1
ATOM 868 O O . THR A 1 114 ? -0.853 -14.345 6.929 1.00 87.38 114 THR A O 1
ATOM 871 N N . ARG A 1 115 ? -2.644 -13.406 7.862 1.00 87.12 115 ARG A N 1
ATOM 872 C CA . ARG A 1 115 ? -3.492 -14.593 7.670 1.00 87.12 115 ARG A CA 1
ATOM 873 C C . ARG A 1 115 ? -3.905 -14.796 6.210 1.00 87.12 115 ARG A C 1
ATOM 875 O O . ARG A 1 115 ? -4.040 -15.943 5.791 1.00 87.12 115 ARG A O 1
ATOM 882 N N . PHE A 1 116 ? -4.151 -13.718 5.467 1.00 82.06 116 PHE A N 1
ATOM 883 C CA . PHE A 1 116 ? -4.503 -13.783 4.045 1.00 82.06 116 PHE A CA 1
ATOM 884 C C . PHE A 1 116 ? -3.277 -13.994 3.154 1.00 82.06 116 PHE A C 1
ATOM 886 O O . PHE A 1 116 ? -3.348 -14.737 2.178 1.00 82.06 116 PHE A O 1
ATOM 893 N N . ARG A 1 117 ? -2.174 -13.324 3.488 1.00 85.00 117 ARG A N 1
ATOM 894 C CA . ARG A 1 117 ? -0.929 -13.239 2.726 1.00 85.00 117 ARG A CA 1
ATOM 895 C C . ARG A 1 117 ? 0.243 -13.232 3.718 1.00 85.00 117 ARG A C 1
ATOM 897 O O . ARG A 1 117 ? 0.666 -12.159 4.140 1.00 85.00 117 ARG A O 1
ATOM 904 N N . PRO A 1 118 ? 0.722 -14.402 4.173 1.00 84.94 118 PRO A N 1
ATOM 905 C CA . PRO A 1 118 ? 1.786 -14.490 5.178 1.00 84.94 118 PRO A CA 1
ATOM 906 C C . PRO A 1 118 ? 3.138 -13.933 4.712 1.00 84.94 118 PRO A C 1
ATOM 908 O O . PRO A 1 118 ? 4.036 -13.757 5.529 1.00 84.94 118 PRO A O 1
ATOM 911 N N . GLU A 1 119 ? 3.298 -13.688 3.415 1.00 83.12 119 GLU A N 1
ATOM 912 C CA . GLU A 1 119 ? 4.465 -13.045 2.819 1.00 83.12 119 GLU A CA 1
ATOM 913 C C . GLU A 1 119 ? 4.464 -11.508 2.909 1.00 83.12 119 GLU A C 1
ATOM 915 O O . GLU A 1 119 ? 5.470 -10.901 2.542 1.00 83.12 119 GLU A O 1
ATOM 920 N N . LEU A 1 120 ? 3.355 -10.897 3.352 1.00 80.88 120 LEU A N 1
ATOM 921 C CA . LEU A 1 120 ? 3.184 -9.447 3.512 1.00 80.88 120 LEU A CA 1
ATOM 922 C C . LEU A 1 120 ? 3.435 -8.955 4.939 1.00 80.88 120 LEU A C 1
ATOM 924 O O . LEU A 1 120 ? 3.043 -9.657 5.903 1.00 80.88 120 LEU A O 1
#

Foldseek 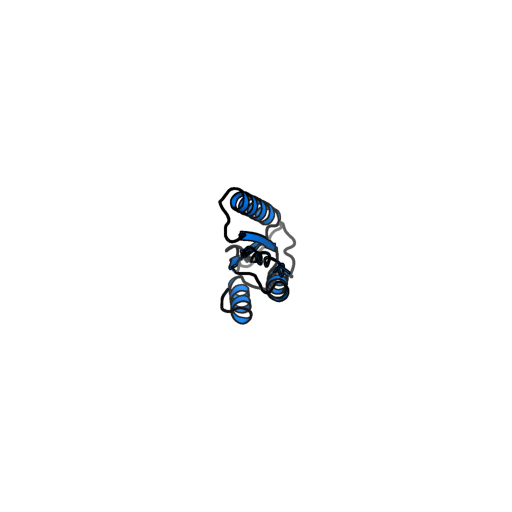3Di:
DDDDDDDDDDPPDPQAAAEEEEEAQDVVVQVVVQVVVQVVCVVDPNSRNYHYDYDNALVVVLVCCVPVVRHQYYHYDQCQPVDPDDPDDDDDDDDDPPDPRRPADPVNSVVVSCVVPVND

Secondary structure (DSSP, 8-state):
-------PPP--PPPP--EEEEE-S-HHHHHHHHHHHHHHHHHS--TT--EEEEESSHHHHHHHHHHH--EEEEEE-TTTT-------S----------TT----HHHHHHHHHHH-TT-

pLDDT: mean 75.38, std 18.17, range [38.28, 94.94]

Radius of gyration: 21.88 Å; chains: 1; bounding box: 34×43×87 Å